Protein AF-A0A2R4MY70-F1 (afdb_monomer)

Sequence (128 aa):
MANSKYKKGTIPFIPNHLLTEVAVALFFIGIILFLSGLIPRELGEPANKLATPEHIKPEWYYLWMFEMLKLIPSKILGLLASGAVFVVLALIPWLDKSPYRRPSQRPVASAVMGLAVVAVIILTIMAW

Structure (mmCIF, N/CA/C/O backbone):
data_AF-A0A2R4MY70-F1
#
_entry.id   AF-A0A2R4MY70-F1
#
loop_
_atom_site.group_PDB
_atom_site.id
_atom_site.type_symbol
_atom_site.label_atom_id
_atom_site.label_alt_id
_atom_site.label_comp_id
_atom_site.label_asym_id
_atom_site.label_entity_id
_atom_site.label_seq_id
_atom_site.pdbx_PDB_ins_code
_atom_site.Cartn_x
_atom_site.Cartn_y
_atom_site.Cartn_z
_atom_site.occupancy
_atom_site.B_iso_or_equiv
_atom_site.auth_seq_id
_atom_site.auth_comp_id
_atom_site.auth_asym_id
_atom_site.auth_atom_id
_atom_site.pdbx_PDB_model_num
ATOM 1 N N . MET A 1 1 ? -16.612 10.619 43.815 1.00 43.78 1 MET A N 1
ATOM 2 C CA . MET A 1 1 ? -16.264 9.970 42.530 1.00 43.78 1 MET A CA 1
ATOM 3 C C . MET A 1 1 ? -16.184 11.059 41.472 1.00 43.78 1 MET A C 1
ATOM 5 O O . MET A 1 1 ? -17.196 11.692 41.207 1.00 43.78 1 MET A O 1
ATOM 9 N N . ALA A 1 2 ? -14.983 11.379 40.985 1.00 48.47 2 ALA A N 1
ATOM 10 C CA . ALA A 1 2 ? -14.772 12.520 40.096 1.00 48.47 2 ALA A CA 1
ATOM 11 C C . ALA A 1 2 ? -15.448 12.296 38.733 1.00 48.47 2 ALA A C 1
ATOM 13 O O . ALA A 1 2 ? -15.278 11.253 38.102 1.00 48.47 2 ALA A O 1
ATOM 14 N N . ASN A 1 3 ? -16.222 13.289 38.306 1.00 50.62 3 ASN A N 1
ATOM 15 C CA . ASN A 1 3 ? -16.942 13.321 37.041 1.00 50.62 3 ASN A CA 1
ATOM 16 C C . ASN A 1 3 ? -15.916 13.479 35.899 1.00 50.62 3 ASN A C 1
ATOM 18 O O . ASN A 1 3 ? -15.447 14.583 35.625 1.00 50.62 3 ASN A O 1
ATOM 22 N N . SER A 1 4 ? -15.483 12.372 35.284 1.00 68.19 4 SER A N 1
ATOM 23 C CA . SER A 1 4 ? -14.587 12.422 34.122 1.00 68.19 4 SER A CA 1
ATOM 24 C C . SER A 1 4 ? -15.334 13.043 32.945 1.00 68.19 4 SER A C 1
ATOM 26 O O . SER A 1 4 ? -16.319 12.483 32.470 1.00 68.19 4 SER A O 1
ATOM 28 N N . LYS A 1 5 ? -14.837 14.176 32.439 1.00 72.56 5 LYS A N 1
ATOM 29 C CA . LYS A 1 5 ? -15.390 14.896 31.276 1.00 72.56 5 LYS A CA 1
ATOM 30 C C . LYS A 1 5 ? -15.320 14.086 29.966 1.00 72.56 5 LYS A C 1
ATOM 32 O O . LYS A 1 5 ? -15.829 14.530 28.942 1.00 72.56 5 LYS A O 1
ATOM 37 N N . TYR A 1 6 ? -14.677 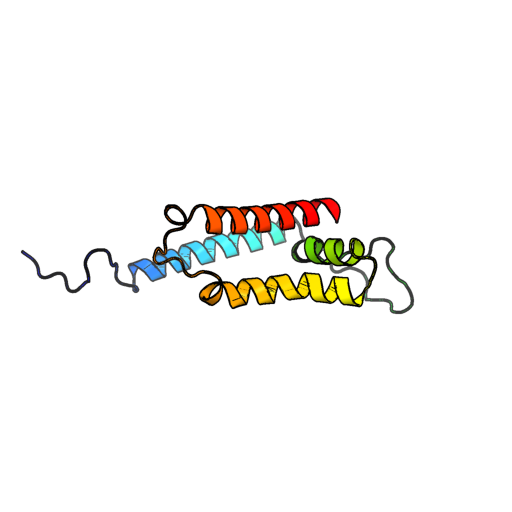12.918 29.989 1.00 72.00 6 TYR A N 1
ATOM 38 C CA . TYR A 1 6 ? -14.356 12.120 28.812 1.00 72.00 6 TYR A CA 1
ATOM 39 C C . TYR A 1 6 ? -15.114 10.798 28.787 1.00 72.00 6 TYR A C 1
ATOM 41 O O . TYR A 1 6 ? -15.279 10.123 29.808 1.00 72.00 6 TYR A O 1
ATOM 49 N N . LYS A 1 7 ? -15.524 10.399 27.578 1.00 81.25 7 LYS A N 1
ATOM 50 C CA . LYS A 1 7 ? -16.162 9.107 27.325 1.00 81.25 7 LYS A CA 1
ATOM 51 C C . LYS A 1 7 ? -15.216 7.984 27.757 1.00 81.25 7 LYS A C 1
ATOM 53 O O . LYS A 1 7 ? -14.017 8.025 27.477 1.00 81.25 7 LYS A O 1
ATOM 58 N N . LYS A 1 8 ? -15.755 6.967 28.430 1.00 82.75 8 LYS A N 1
ATOM 59 C CA . LYS A 1 8 ? -14.979 5.818 28.918 1.00 82.75 8 LYS A CA 1
ATOM 60 C C . LYS A 1 8 ? -14.181 5.190 27.762 1.00 82.75 8 LYS A C 1
ATOM 62 O O . LYS A 1 8 ? -14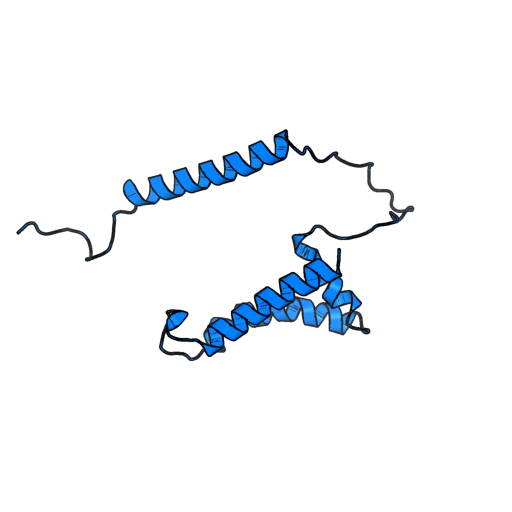.770 4.833 26.745 1.00 82.75 8 LYS A O 1
ATOM 67 N N . GLY A 1 9 ? -12.860 5.081 27.923 1.00 82.31 9 GLY A N 1
ATOM 68 C CA . GLY A 1 9 ? -11.946 4.539 26.906 1.00 82.31 9 GLY A CA 1
ATOM 69 C C . GLY A 1 9 ? -11.416 5.549 25.880 1.00 82.31 9 GLY A C 1
ATOM 70 O O . GLY A 1 9 ? -10.801 5.135 24.906 1.00 82.31 9 GLY A O 1
ATOM 71 N N . THR A 1 10 ? -11.645 6.851 26.073 1.00 85.50 10 THR A N 1
ATOM 72 C CA . THR A 1 10 ? -11.072 7.906 25.220 1.00 85.50 10 THR A CA 1
ATOM 73 C C . THR A 1 10 ? -9.997 8.694 25.962 1.00 85.50 10 THR A C 1
ATOM 75 O O . THR A 1 10 ? -10.081 8.874 27.177 1.00 85.50 10 THR A O 1
ATOM 78 N N . ILE A 1 11 ? -8.991 9.158 25.222 1.00 88.38 11 ILE A N 1
ATOM 79 C CA . ILE A 1 11 ? -7.977 10.105 25.695 1.00 88.38 11 ILE A CA 1
ATOM 80 C C . ILE A 1 11 ? -8.161 11.442 24.963 1.00 88.38 11 ILE A C 1
ATOM 82 O O . ILE A 1 11 ? -8.637 11.442 23.824 1.00 88.38 11 ILE A O 1
ATOM 86 N N . PRO A 1 12 ? -7.821 12.587 25.581 1.00 89.88 12 PRO A N 1
ATOM 87 C CA . PRO A 1 12 ? -7.877 13.871 24.894 1.00 89.88 12 PRO A CA 1
ATOM 88 C C . PRO A 1 12 ? -6.884 13.899 23.723 1.00 89.88 12 PRO A C 1
ATOM 90 O O . PRO A 1 12 ? -5.764 13.397 23.838 1.00 89.88 12 PRO A O 1
ATOM 93 N N . PHE A 1 13 ? -7.293 14.501 22.600 1.00 90.88 13 PHE A N 1
ATOM 94 C CA . PHE A 1 13 ? -6.437 14.616 21.415 1.00 90.88 13 PHE A CA 1
ATOM 95 C C . PHE A 1 13 ? -5.181 15.444 21.721 1.00 90.88 13 PHE A C 1
ATOM 97 O O . PHE A 1 13 ? -4.064 14.995 21.480 1.00 90.88 13 PHE A O 1
ATOM 104 N N . ILE A 1 14 ? -5.365 16.614 22.339 1.00 93.44 14 ILE A N 1
ATOM 105 C CA . ILE A 1 14 ? -4.280 17.472 22.822 1.00 93.44 14 ILE A CA 1
ATOM 106 C C . ILE A 1 14 ? -4.213 17.361 24.352 1.00 93.44 14 ILE A C 1
ATOM 108 O O . ILE A 1 14 ? -5.250 17.502 25.003 1.00 93.44 14 ILE A O 1
ATOM 112 N N . PRO A 1 15 ? -3.030 17.144 24.949 1.00 90.12 15 PRO A N 1
ATOM 113 C CA . PRO A 1 15 ? -1.736 16.939 24.290 1.00 90.12 15 PRO A CA 1
ATOM 114 C C . PRO A 1 15 ? -1.448 15.467 23.945 1.00 90.12 15 PRO A C 1
ATOM 116 O O . PRO A 1 15 ? -0.568 15.198 23.138 1.00 90.12 15 PRO A O 1
ATOM 119 N N . ASN A 1 16 ? -2.167 14.516 24.550 1.00 90.62 16 ASN A N 1
ATOM 120 C CA . ASN A 1 16 ? -1.741 13.115 24.616 1.00 90.62 16 ASN A CA 1
ATOM 121 C C . ASN A 1 16 ? -1.591 12.453 23.241 1.00 90.62 16 ASN A C 1
ATOM 123 O O . ASN A 1 16 ? -0.508 11.983 22.902 1.00 90.62 16 ASN A O 1
ATOM 127 N N . HIS A 1 17 ? -2.666 12.412 22.449 1.00 94.19 17 HIS A N 1
ATOM 128 C CA . HIS A 1 17 ? -2.627 11.735 21.153 1.00 94.19 17 HIS A CA 1
ATOM 129 C C . HIS A 1 17 ? -1.746 12.490 20.149 1.00 94.19 17 HIS A C 1
ATOM 131 O O . HIS A 1 17 ? -0.959 11.876 19.434 1.00 94.19 17 HIS A O 1
ATOM 137 N N . LEU A 1 18 ? -1.798 13.823 20.153 1.00 96.44 18 LEU A N 1
ATOM 138 C CA . LEU A 1 18 ? -0.970 14.650 19.279 1.00 96.44 18 LEU A CA 1
ATOM 139 C C . LEU A 1 18 ? 0.528 14.386 19.489 1.00 96.44 18 LEU A C 1
ATOM 141 O O . LEU A 1 18 ? 1.261 14.241 18.516 1.00 96.44 18 L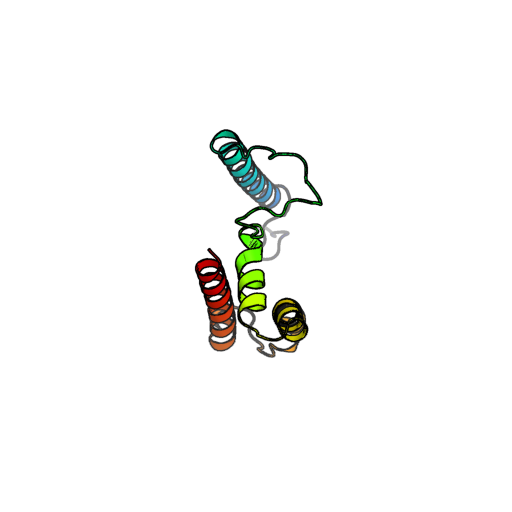EU A O 1
ATOM 145 N N . LEU A 1 19 ? 0.984 14.267 20.740 1.00 96.81 19 LEU A N 1
ATOM 146 C CA . LEU A 1 19 ? 2.384 13.950 21.038 1.00 96.81 19 LEU A CA 1
ATOM 147 C C . LEU A 1 19 ? 2.788 12.568 20.515 1.00 96.81 19 LEU A C 1
ATOM 149 O O . LEU A 1 19 ? 3.886 12.423 19.980 1.00 96.81 19 LEU A O 1
ATOM 153 N N . THR A 1 20 ? 1.907 11.566 20.625 1.00 95.88 20 THR A N 1
ATOM 154 C CA . THR A 1 20 ? 2.179 10.237 20.056 1.00 95.88 20 THR A CA 1
ATOM 155 C C . THR A 1 20 ? 2.287 10.276 18.532 1.00 95.88 20 THR A C 1
ATOM 157 O O . THR A 1 20 ? 3.219 9.695 17.986 1.00 95.88 20 THR A O 1
ATOM 160 N N . GLU A 1 21 ? 1.413 11.022 17.850 1.00 97.25 21 GLU A N 1
ATOM 161 C CA . GLU A 1 21 ? 1.457 11.171 16.388 1.00 97.25 21 GLU A CA 1
ATOM 162 C C . GLU A 1 21 ? 2.724 11.902 15.926 1.00 97.25 21 GLU A C 1
ATOM 164 O O . GLU A 1 21 ? 3.377 11.475 14.977 1.00 97.25 21 GLU A O 1
ATOM 169 N N . VAL A 1 22 ? 3.134 12.962 16.634 1.00 97.94 22 VAL A N 1
ATOM 170 C CA . VAL A 1 22 ? 4.385 13.684 16.341 1.00 97.94 22 VAL A CA 1
ATOM 171 C C . VAL A 1 22 ? 5.602 12.781 16.540 1.00 97.94 22 VAL A C 1
ATOM 173 O O . VAL A 1 22 ? 6.499 12.781 15.700 1.00 97.94 22 VAL A O 1
ATOM 176 N N . ALA A 1 23 ? 5.639 11.980 17.608 1.00 97.88 23 ALA A N 1
ATOM 177 C CA . ALA A 1 23 ? 6.733 11.039 17.839 1.00 97.88 23 ALA A CA 1
ATOM 178 C C . ALA A 1 23 ? 6.826 9.981 16.724 1.00 97.88 23 ALA A C 1
ATOM 180 O O . ALA A 1 23 ? 7.918 9.711 16.224 1.00 97.88 23 ALA A O 1
ATOM 181 N N . VAL A 1 24 ? 5.687 9.430 16.289 1.00 97.81 24 VAL A N 1
ATOM 182 C CA . VAL A 1 24 ? 5.618 8.481 15.166 1.00 97.81 24 VAL A CA 1
ATOM 183 C C . VAL A 1 24 ? 6.066 9.142 13.858 1.00 97.81 24 VAL A C 1
ATOM 185 O O . VAL A 1 24 ? 6.856 8.559 13.116 1.00 97.81 24 VAL A O 1
ATOM 188 N N . ALA A 1 25 ? 5.633 10.375 13.586 1.00 98.19 25 ALA A N 1
ATOM 189 C CA . ALA A 1 25 ? 6.048 11.116 12.398 1.00 98.19 25 ALA A CA 1
ATOM 190 C C . ALA A 1 25 ? 7.563 11.372 12.381 1.00 98.19 25 ALA A C 1
ATOM 192 O O . ALA A 1 25 ? 8.222 11.096 11.379 1.00 98.19 25 ALA A O 1
ATOM 193 N N . LEU A 1 26 ? 8.133 11.839 13.498 1.00 98.50 26 LEU A N 1
ATOM 194 C CA . LEU A 1 26 ? 9.575 12.064 13.630 1.00 98.50 26 LEU A CA 1
ATOM 195 C C . LEU A 1 26 ? 10.376 10.769 13.474 1.00 98.50 26 LEU A C 1
ATOM 197 O O . LEU A 1 26 ? 11.440 10.787 12.861 1.00 98.50 26 LEU A O 1
ATOM 201 N N . PHE A 1 27 ? 9.856 9.644 13.967 1.00 98.31 27 PHE A N 1
ATOM 202 C CA . PHE A 1 27 ? 10.470 8.335 13.772 1.00 98.31 27 PHE A CA 1
ATOM 203 C C . PHE A 1 27 ? 10.564 7.962 12.282 1.00 98.31 27 PHE A C 1
ATOM 205 O O . PHE A 1 27 ? 11.647 7.623 11.804 1.00 98.31 27 PHE A O 1
ATOM 212 N N . PHE A 1 28 ? 9.472 8.088 11.519 1.00 98.12 28 PHE A N 1
ATOM 213 C CA . PHE A 1 28 ? 9.487 7.790 10.081 1.00 98.12 28 PHE A CA 1
ATOM 214 C C . PHE A 1 28 ? 10.315 8.791 9.264 1.00 98.12 28 PHE A C 1
ATOM 216 O O . PHE A 1 28 ? 11.026 8.378 8.349 1.00 98.12 28 PHE A O 1
ATOM 223 N N . ILE A 1 29 ? 10.293 10.082 9.611 1.00 98.38 29 ILE A N 1
ATOM 224 C CA . ILE A 1 29 ? 11.185 11.085 9.007 1.00 98.38 29 ILE A CA 1
ATOM 225 C C . ILE A 1 29 ? 12.648 10.710 9.266 1.00 98.38 29 ILE A C 1
ATOM 227 O O . ILE A 1 29 ? 13.461 10.741 8.344 1.00 98.38 29 ILE A O 1
ATOM 231 N N . GLY A 1 30 ? 12.974 10.297 10.493 1.00 98.06 30 GLY A N 1
ATOM 232 C CA . GLY A 1 30 ? 14.300 9.807 10.854 1.00 98.06 30 GLY A CA 1
ATOM 233 C C . GLY A 1 30 ? 14.741 8.625 9.990 1.00 98.06 30 GLY A C 1
ATOM 234 O O . GLY A 1 30 ? 15.853 8.647 9.471 1.00 98.06 30 GLY A O 1
ATOM 235 N N . ILE A 1 31 ? 13.861 7.642 9.758 1.00 97.69 31 ILE A N 1
ATOM 236 C CA . ILE A 1 31 ? 14.135 6.506 8.859 1.00 97.69 31 ILE A CA 1
ATOM 237 C C . ILE A 1 31 ? 14.427 6.984 7.432 1.00 97.69 31 ILE A C 1
ATOM 239 O O . ILE A 1 31 ? 15.391 6.524 6.827 1.00 97.69 31 ILE A O 1
ATOM 243 N N . ILE A 1 32 ? 13.627 7.906 6.891 1.00 96.38 32 ILE A N 1
ATOM 244 C CA . ILE A 1 32 ? 13.814 8.414 5.523 1.00 96.38 32 ILE A CA 1
ATOM 245 C C . ILE A 1 32 ? 15.159 9.134 5.391 1.00 96.38 32 ILE A C 1
ATOM 247 O O . ILE A 1 32 ? 15.907 8.857 4.456 1.00 96.38 32 ILE A O 1
ATOM 251 N N . LEU A 1 33 ? 15.494 10.020 6.333 1.00 96.88 33 LEU A N 1
ATOM 252 C CA . LEU A 1 33 ? 16.773 10.737 6.332 1.00 96.88 33 LEU A CA 1
ATOM 253 C C . LEU A 1 33 ? 17.957 9.780 6.496 1.00 96.88 33 LEU A C 1
ATO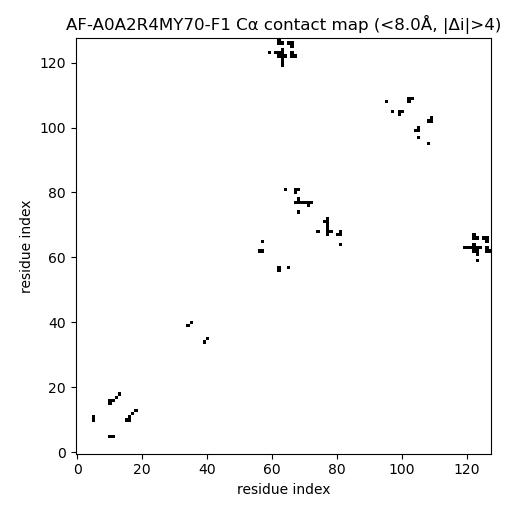M 255 O O . LEU A 1 33 ? 18.963 9.916 5.804 1.00 96.88 33 LEU A O 1
ATOM 259 N N . PHE A 1 34 ? 17.819 8.782 7.368 1.00 96.88 34 PHE A N 1
ATOM 260 C CA . PHE A 1 34 ? 18.831 7.755 7.583 1.00 96.88 34 PHE A CA 1
ATOM 261 C C . PHE A 1 34 ? 19.083 6.928 6.316 1.00 96.88 34 PHE A C 1
ATOM 263 O O . PHE A 1 34 ? 20.228 6.795 5.891 1.00 96.88 34 PHE A O 1
ATOM 270 N N . LEU A 1 35 ? 18.026 6.432 5.664 1.00 95.50 35 LEU A N 1
ATOM 271 C CA . LEU A 1 35 ? 18.139 5.691 4.405 1.00 95.50 35 LEU A CA 1
ATOM 272 C C . LEU A 1 35 ? 18.696 6.563 3.275 1.00 95.50 35 LEU A C 1
ATOM 274 O O . LEU A 1 35 ? 19.546 6.097 2.524 1.00 95.50 35 LEU A O 1
ATOM 278 N N . SER A 1 36 ? 18.274 7.828 3.187 1.00 93.62 36 SER A N 1
ATOM 279 C CA . SER A 1 36 ? 18.783 8.776 2.190 1.00 93.62 36 SER A CA 1
ATOM 280 C C . SER A 1 36 ? 20.273 9.072 2.363 1.00 93.62 36 SER A C 1
ATOM 282 O O . SER A 1 36 ? 20.948 9.332 1.370 1.00 93.62 36 SER A O 1
ATOM 284 N N . GLY A 1 37 ? 20.778 9.071 3.600 1.00 94.31 37 GLY A N 1
ATOM 285 C CA . GLY A 1 37 ? 22.198 9.261 3.891 1.00 94.31 37 GLY A CA 1
ATOM 286 C C . GLY A 1 37 ? 23.037 8.000 3.673 1.00 94.31 37 GLY A C 1
ATOM 287 O O . GLY A 1 37 ? 24.175 8.104 3.226 1.00 94.31 37 GLY A O 1
ATOM 288 N N . LEU A 1 38 ? 22.492 6.815 3.971 1.00 96.19 38 LEU A N 1
ATOM 289 C CA . LEU A 1 38 ? 23.205 5.542 3.812 1.00 96.19 38 LEU A CA 1
ATOM 290 C C . LEU A 1 38 ? 23.225 5.022 2.375 1.00 96.19 38 LEU A C 1
ATOM 292 O O . LEU A 1 38 ? 24.212 4.422 1.957 1.00 96.19 38 LEU A O 1
ATOM 296 N N . ILE A 1 39 ? 22.126 5.199 1.643 1.00 94.25 39 ILE A N 1
ATOM 297 C CA . ILE A 1 39 ? 21.945 4.688 0.283 1.00 94.25 39 ILE A CA 1
ATOM 298 C C . ILE A 1 39 ? 21.480 5.855 -0.600 1.00 94.25 39 ILE A C 1
ATOM 300 O O . ILE A 1 39 ? 20.316 5.899 -1.016 1.00 94.25 39 ILE A O 1
ATOM 304 N N . PRO A 1 40 ? 22.354 6.847 -0.860 1.00 89.81 40 PRO A N 1
ATOM 305 C CA . PRO A 1 40 ? 22.010 7.946 -1.745 1.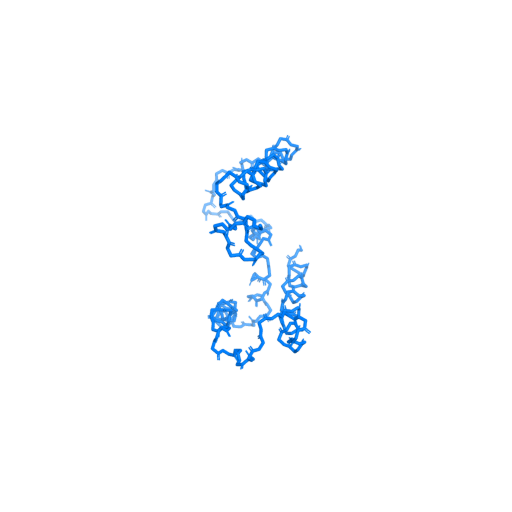00 89.81 40 PRO A CA 1
ATOM 306 C C . PRO A 1 40 ? 21.780 7.393 -3.153 1.00 89.81 40 PRO A C 1
ATOM 308 O O . PRO A 1 40 ? 22.628 6.698 -3.710 1.00 89.81 40 PRO A O 1
ATOM 311 N N . ARG A 1 41 ? 20.614 7.683 -3.734 1.00 84.50 41 ARG A N 1
ATOM 312 C CA . ARG A 1 41 ? 20.316 7.298 -5.114 1.00 84.50 41 ARG A CA 1
ATOM 313 C C . ARG A 1 41 ? 20.812 8.391 -6.050 1.00 84.50 41 ARG A C 1
ATOM 315 O O . ARG A 1 41 ? 20.429 9.548 -5.897 1.00 84.50 41 ARG A O 1
ATOM 322 N N . GLU A 1 42 ? 21.659 8.022 -7.002 1.00 83.94 42 GLU A N 1
ATOM 323 C CA . GLU A 1 42 ? 22.173 8.965 -7.992 1.00 83.94 42 GLU A CA 1
ATOM 324 C C . GLU A 1 42 ? 21.051 9.426 -8.933 1.00 83.94 42 GLU A C 1
ATOM 326 O O . GLU A 1 42 ? 20.195 8.642 -9.356 1.00 83.94 42 GLU A O 1
ATOM 331 N N . LEU A 1 43 ? 21.052 10.721 -9.255 1.00 80.06 43 LEU A N 1
ATOM 332 C CA . LEU A 1 43 ? 20.266 11.261 -10.359 1.00 80.06 43 LEU A CA 1
ATOM 333 C C . LEU A 1 43 ? 20.959 10.785 -11.641 1.00 80.06 43 LEU A C 1
ATOM 335 O O . LEU A 1 43 ? 22.041 11.267 -11.960 1.00 80.06 43 LEU A O 1
ATOM 339 N N . GLY A 1 44 ? 20.383 9.786 -12.310 1.00 78.19 44 GLY A N 1
ATOM 340 C CA . GLY A 1 44 ? 20.947 9.235 -13.544 1.00 78.19 44 GLY A CA 1
ATOM 341 C C . GLY A 1 44 ? 21.027 10.256 -14.684 1.00 78.19 44 GLY A C 1
ATOM 342 O O . GLY A 1 44 ? 20.580 11.398 -14.561 1.00 78.19 44 GLY A O 1
ATOM 343 N N . GLU A 1 45 ? 21.573 9.820 -15.819 1.00 85.25 45 GLU A N 1
ATOM 344 C CA . GLU A 1 45 ? 21.697 10.650 -17.021 1.00 85.25 45 GLU A CA 1
ATOM 345 C C . GLU A 1 45 ? 20.349 11.260 -17.459 1.00 85.25 45 GLU A C 1
ATOM 347 O O . GLU A 1 45 ? 19.297 10.617 -17.318 1.00 85.25 45 GLU A O 1
ATOM 352 N N . PRO A 1 46 ? 20.348 12.478 -18.036 1.00 87.69 46 PRO A N 1
ATOM 353 C CA . PRO A 1 46 ? 19.143 13.080 -18.587 1.00 87.69 46 PRO A CA 1
ATOM 354 C C . PRO A 1 46 ? 18.445 12.154 -19.589 1.00 87.69 46 PRO A C 1
ATOM 356 O O . PRO A 1 46 ? 19.078 11.477 -20.400 1.00 87.69 46 PRO A O 1
ATOM 359 N N . ALA A 1 47 ? 17.113 12.153 -19.563 1.00 88.62 47 ALA A N 1
ATOM 360 C CA . ALA A 1 47 ? 16.317 11.262 -20.397 1.00 88.62 47 ALA A CA 1
ATOM 361 C C . ALA A 1 47 ? 16.593 11.465 -21.901 1.00 88.62 47 ALA A C 1
ATOM 363 O O . ALA A 1 47 ? 16.405 12.557 -22.443 1.00 88.62 47 ALA A O 1
ATOM 364 N N . ASN A 1 48 ? 16.962 10.384 -22.593 1.00 91.12 48 ASN A N 1
ATOM 365 C CA . ASN A 1 48 ? 17.147 10.363 -24.042 1.00 91.12 48 ASN A CA 1
ATOM 366 C C . ASN A 1 48 ? 15.940 9.705 -24.729 1.00 91.12 48 ASN A C 1
ATOM 368 O O . ASN A 1 48 ? 15.648 8.537 -24.503 1.00 91.12 48 ASN A O 1
ATOM 372 N N . LYS A 1 49 ? 15.249 10.437 -25.611 1.00 90.19 49 LYS A N 1
ATOM 373 C CA . LYS A 1 49 ? 14.060 9.931 -26.326 1.00 90.19 49 LYS A CA 1
ATOM 374 C C . LYS A 1 49 ? 14.376 8.866 -27.382 1.00 90.19 49 LYS A C 1
ATOM 376 O O . LYS A 1 49 ? 13.476 8.134 -27.777 1.00 90.19 49 LYS A O 1
ATOM 381 N N . LEU A 1 50 ? 15.616 8.817 -27.873 1.00 93.31 50 LEU A N 1
ATOM 382 C CA . LEU A 1 50 ? 16.042 7.912 -28.947 1.00 93.31 50 LEU A CA 1
ATOM 383 C C . LEU A 1 50 ? 16.686 6.622 -28.420 1.00 93.31 50 LEU A C 1
ATOM 385 O O . LEU A 1 50 ? 16.917 5.704 -29.201 1.00 93.31 50 LEU A O 1
ATOM 389 N N . ALA A 1 51 ? 16.970 6.543 -27.118 1.00 86.81 51 ALA A N 1
ATOM 390 C CA . ALA A 1 51 ? 17.620 5.397 -26.496 1.00 86.81 51 ALA A CA 1
ATOM 391 C C . ALA A 1 51 ? 16.739 4.832 -25.375 1.00 86.81 51 ALA A C 1
ATOM 393 O O . ALA A 1 51 ? 16.427 5.527 -24.411 1.00 86.81 51 ALA A O 1
ATOM 394 N N . THR A 1 52 ? 16.344 3.563 -25.498 1.00 86.19 52 THR A N 1
ATOM 395 C CA . THR A 1 52 ? 15.617 2.853 -24.434 1.00 86.19 52 THR A CA 1
ATOM 396 C C . THR A 1 52 ? 16.627 2.109 -23.556 1.00 86.19 52 THR A C 1
ATOM 398 O O . THR A 1 52 ? 17.423 1.348 -24.105 1.00 86.19 52 THR A O 1
ATOM 401 N N . PRO A 1 53 ? 16.621 2.298 -22.223 1.00 85.25 53 PRO A N 1
ATOM 402 C CA . PRO A 1 53 ? 17.470 1.526 -21.319 1.00 85.25 53 PRO A CA 1
ATOM 403 C C . PRO A 1 53 ? 17.163 0.025 -21.379 1.00 85.25 53 PRO A C 1
ATOM 405 O O . PRO A 1 53 ? 16.008 -0.373 -21.527 1.00 85.25 53 PRO A O 1
ATOM 408 N N . GLU A 1 54 ? 18.187 -0.807 -21.201 1.00 80.75 54 GLU A N 1
ATOM 409 C CA . GLU A 1 54 ? 18.091 -2.269 -21.333 1.00 80.75 54 GLU A CA 1
ATOM 410 C C . GLU A 1 54 ? 17.202 -2.926 -20.255 1.00 80.75 54 GLU A C 1
ATOM 412 O O . GLU A 1 54 ? 16.509 -3.908 -20.517 1.00 80.75 54 GLU A O 1
ATOM 417 N N . HIS A 1 55 ? 17.142 -2.344 -19.052 1.00 80.75 55 HIS A N 1
ATOM 418 C CA . HIS A 1 55 ? 16.348 -2.845 -17.923 1.00 80.75 55 HIS A CA 1
ATOM 419 C C . HIS A 1 55 ? 15.258 -1.856 -17.495 1.00 80.75 55 HIS A C 1
ATOM 421 O O . HIS A 1 55 ? 15.252 -1.347 -16.375 1.00 80.75 55 HIS A O 1
ATOM 427 N N . ILE A 1 56 ? 14.315 -1.571 -18.395 1.00 86.44 56 ILE A N 1
ATOM 428 C CA . ILE A 1 56 ? 13.188 -0.682 -18.100 1.00 86.44 56 ILE A CA 1
ATOM 429 C C . ILE A 1 56 ? 12.138 -1.382 -17.217 1.00 86.44 56 ILE A C 1
ATOM 431 O O . ILE A 1 56 ? 11.309 -2.165 -17.679 1.00 86.44 56 ILE A O 1
ATOM 435 N N . LYS A 1 57 ? 12.176 -1.097 -15.914 1.00 88.56 57 LYS A N 1
ATOM 436 C CA . LYS A 1 57 ? 11.152 -1.493 -14.936 1.00 88.56 57 LYS A CA 1
ATOM 437 C C . LYS A 1 57 ? 10.708 -0.264 -14.140 1.00 88.56 57 LYS A C 1
ATOM 439 O O . LYS A 1 57 ? 11.506 0.657 -13.958 1.00 88.56 57 LYS A O 1
ATOM 444 N N . PRO A 1 58 ? 9.450 -0.213 -13.680 1.00 91.94 58 PRO A N 1
ATOM 445 C CA . PRO A 1 58 ? 9.028 0.841 -12.774 1.00 91.94 58 PRO A CA 1
ATOM 446 C C . PRO A 1 58 ? 9.612 0.616 -11.371 1.00 91.94 58 PRO A C 1
ATOM 448 O O . PRO A 1 58 ? 10.199 -0.425 -11.077 1.00 91.94 58 PRO A O 1
ATOM 451 N N . GLU A 1 59 ? 9.405 1.587 -10.484 1.00 91.56 59 GLU A N 1
ATOM 452 C CA . GLU A 1 59 ? 9.784 1.461 -9.077 1.00 91.56 59 GLU A CA 1
ATOM 453 C C . GLU A 1 59 ? 9.047 0.310 -8.373 1.00 91.56 59 GLU A C 1
ATOM 455 O O . GLU A 1 59 ? 7.955 -0.105 -8.771 1.00 91.56 59 GLU A O 1
ATOM 460 N N . TRP A 1 60 ? 9.643 -0.187 -7.287 1.00 92.31 60 TRP A N 1
ATOM 461 C CA . TRP A 1 60 ? 9.257 -1.431 -6.610 1.00 92.31 60 TRP A CA 1
ATOM 462 C C . TRP A 1 60 ? 7.771 -1.522 -6.226 1.00 92.31 60 TRP A C 1
ATOM 464 O O . TRP A 1 60 ? 7.174 -2.594 -6.302 1.00 92.31 60 TRP A O 1
ATOM 474 N N . TYR A 1 61 ? 7.143 -0.399 -5.873 1.00 93.31 61 TYR A N 1
ATOM 475 C CA . TYR A 1 61 ? 5.728 -0.329 -5.492 1.00 93.31 61 TYR A CA 1
ATOM 476 C C . TYR A 1 61 ? 4.750 -0.486 -6.674 1.00 93.31 61 TYR A C 1
ATOM 478 O O . TYR A 1 61 ? 3.557 -0.701 -6.455 1.00 93.31 61 TYR A O 1
ATOM 486 N N . TYR A 1 62 ? 5.238 -0.442 -7.917 1.00 94.50 62 TYR A N 1
ATOM 487 C CA . TYR A 1 62 ? 4.461 -0.688 -9.137 1.00 94.50 62 TYR A CA 1
ATOM 488 C C . TYR A 1 62 ? 4.720 -2.061 -9.773 1.00 94.50 62 TYR A C 1
ATOM 490 O O . TYR A 1 62 ? 4.047 -2.420 -10.742 1.00 94.50 62 TYR A O 1
ATOM 498 N N . LEU A 1 63 ? 5.668 -2.847 -9.255 1.00 95.31 63 LEU A N 1
ATOM 499 C CA . LEU A 1 63 ? 6.097 -4.095 -9.895 1.00 95.31 63 LEU A CA 1
ATOM 500 C C . LEU A 1 63 ? 4.973 -5.129 -10.019 1.00 95.31 63 LEU A C 1
ATOM 502 O O . LEU A 1 63 ? 4.853 -5.765 -11.061 1.00 95.31 63 LEU A O 1
ATOM 506 N N . TRP A 1 64 ? 4.091 -5.247 -9.026 1.00 95.19 64 TRP A N 1
ATOM 507 C CA . TRP A 1 64 ? 2.954 -6.168 -9.110 1.00 95.19 64 TRP A CA 1
ATOM 508 C C . TRP A 1 64 ? 1.978 -5.818 -10.248 1.00 95.19 64 TRP A C 1
ATOM 510 O O . TRP A 1 64 ? 1.440 -6.712 -10.900 1.00 95.19 64 TRP A O 1
ATOM 520 N N . MET A 1 65 ? 1.767 -4.523 -10.521 1.00 94.06 65 MET A N 1
ATOM 521 C CA . MET A 1 65 ? 0.921 -4.057 -11.628 1.00 94.06 65 MET A CA 1
ATOM 522 C C . MET A 1 65 ? 1.595 -4.313 -12.972 1.00 94.06 65 MET A C 1
ATOM 524 O O . MET A 1 65 ? 0.933 -4.675 -13.946 1.00 94.06 65 MET A O 1
ATOM 528 N N . PHE A 1 66 ? 2.913 -4.113 -13.019 1.00 93.56 66 PHE A N 1
ATOM 529 C CA . PHE A 1 66 ? 3.731 -4.399 -14.188 1.00 93.56 66 PHE A CA 1
ATOM 530 C C . PHE A 1 66 ? 3.709 -5.892 -14.532 1.00 93.56 66 PHE A C 1
ATOM 532 O O . PHE A 1 66 ? 3.533 -6.240 -15.698 1.00 93.56 66 PHE A O 1
ATOM 539 N N . GLU A 1 67 ? 3.808 -6.774 -13.534 1.00 94.75 67 GLU A N 1
ATOM 540 C CA . GLU A 1 67 ? 3.696 -8.221 -13.736 1.00 94.75 67 GLU A CA 1
ATOM 541 C C . GLU A 1 67 ? 2.312 -8.620 -14.242 1.00 94.75 67 GLU A C 1
ATOM 543 O O . GLU A 1 67 ? 2.198 -9.298 -15.259 1.00 94.75 67 GLU A O 1
ATOM 548 N N . MET A 1 68 ? 1.251 -8.121 -13.603 1.00 92.12 68 MET A N 1
ATOM 549 C CA . MET A 1 68 ? -0.133 -8.343 -14.039 1.00 92.12 68 MET A CA 1
ATOM 550 C C . MET A 1 68 ? -0.361 -7.956 -15.506 1.00 92.12 68 MET A C 1
ATOM 552 O O . MET A 1 68 ? -1.038 -8.677 -16.239 1.00 92.12 68 MET A O 1
ATOM 556 N N . LEU A 1 69 ? 0.230 -6.843 -15.956 1.00 92.19 69 LEU A N 1
ATOM 557 C CA . LEU A 1 69 ? 0.123 -6.387 -17.341 1.00 92.19 69 LEU A CA 1
ATOM 558 C C . LEU A 1 69 ? 0.841 -7.323 -18.329 1.00 92.19 69 LEU A C 1
ATOM 560 O O . LEU A 1 69 ? 0.363 -7.482 -19.450 1.00 92.19 69 LEU A O 1
ATOM 564 N N . LYS A 1 70 ? 1.964 -7.937 -17.930 1.00 90.38 70 LYS A N 1
ATOM 565 C CA . LYS A 1 70 ? 2.718 -8.903 -18.751 1.00 90.38 70 LYS A CA 1
ATOM 566 C C . LYS A 1 70 ? 2.057 -10.281 -18.794 1.00 90.38 70 LYS A C 1
ATOM 568 O O . LYS A 1 70 ? 2.110 -10.943 -19.826 1.00 90.38 70 LYS A O 1
ATOM 573 N N . LEU A 1 71 ? 1.441 -10.706 -17.691 1.00 92.88 71 LEU A N 1
ATOM 574 C CA . LEU A 1 71 ? 0.789 -12.013 -17.576 1.00 92.88 71 LEU A CA 1
ATOM 575 C C . LEU A 1 71 ? -0.462 -12.131 -18.458 1.00 92.88 71 LEU A C 1
ATOM 577 O O . LEU A 1 71 ? -0.800 -13.228 -18.899 1.00 92.88 71 LEU A O 1
ATOM 581 N N . ILE A 1 72 ? -1.159 -11.021 -18.719 1.00 93.38 72 ILE A N 1
ATOM 582 C CA . ILE A 1 72 ? -2.386 -11.007 -19.522 1.00 93.38 72 ILE A CA 1
ATOM 583 C C . ILE A 1 72 ? -2.035 -10.705 -20.993 1.00 93.38 72 ILE A C 1
ATOM 585 O O . ILE A 1 72 ? -1.606 -9.592 -21.294 1.00 93.38 72 ILE A O 1
ATOM 589 N N . PRO A 1 73 ? -2.288 -11.625 -21.950 1.00 90.75 73 PRO A N 1
ATOM 590 C CA . PRO A 1 73 ? -1.864 -11.458 -23.349 1.00 90.75 73 PRO A CA 1
ATOM 591 C C . PRO A 1 73 ? -2.445 -10.226 -24.064 1.00 90.75 73 PRO A C 1
ATOM 593 O O . PRO A 1 73 ? -1.872 -9.726 -25.030 1.00 90.75 73 PRO A O 1
ATOM 596 N N . SER A 1 74 ? -3.598 -9.726 -23.608 1.00 93.88 74 SER A N 1
ATOM 597 C CA . SER A 1 74 ? -4.229 -8.521 -24.149 1.00 93.88 74 SER A CA 1
ATOM 598 C C . SER A 1 74 ? -3.857 -7.290 -23.316 1.00 93.88 74 SER A C 1
ATOM 600 O O . SER A 1 74 ? -4.222 -7.203 -22.142 1.00 93.88 74 SER A O 1
ATOM 602 N N . LYS A 1 75 ? -3.287 -6.269 -23.968 1.00 88.75 75 LYS A N 1
ATOM 603 C CA . LYS A 1 75 ? -2.907 -4.992 -23.334 1.00 88.75 75 LYS A CA 1
ATOM 604 C C . LYS A 1 75 ? -4.066 -4.300 -22.605 1.00 88.75 75 LYS A C 1
ATOM 606 O O . LYS A 1 75 ? -3.886 -3.810 -21.496 1.00 88.75 75 LYS A O 1
ATOM 611 N N . ILE A 1 76 ? -5.255 -4.270 -23.217 1.00 94.00 76 ILE A N 1
ATOM 612 C CA . ILE A 1 76 ? -6.432 -3.590 -22.648 1.00 94.00 76 ILE A CA 1
ATOM 613 C C . ILE A 1 76 ? -6.936 -4.350 -21.420 1.00 94.00 76 ILE A C 1
ATOM 615 O O . ILE A 1 76 ? -7.125 -3.753 -20.367 1.00 94.00 76 ILE A O 1
ATOM 619 N N . LEU A 1 77 ? -7.101 -5.672 -21.528 1.00 93.50 77 LEU A N 1
ATOM 620 C CA . LEU A 1 77 ? -7.498 -6.507 -20.389 1.00 93.50 77 LEU A CA 1
ATOM 621 C C . LEU A 1 77 ? -6.491 -6.446 -19.235 1.00 93.50 77 LEU A C 1
ATOM 623 O O . LEU A 1 77 ? -6.918 -6.377 -18.090 1.00 93.50 77 LEU A O 1
ATOM 627 N N . GLY A 1 78 ? -5.184 -6.415 -19.514 1.00 92.69 78 GLY A N 1
ATOM 628 C CA . GLY A 1 78 ? -4.163 -6.265 -18.477 1.00 92.69 78 GLY A CA 1
ATOM 629 C C . GLY A 1 78 ? -4.264 -4.926 -17.745 1.00 92.69 78 GLY A C 1
ATOM 630 O O . GLY A 1 78 ? -4.260 -4.888 -16.517 1.00 92.69 78 GLY A O 1
ATOM 631 N N . LEU A 1 79 ? -4.457 -3.830 -18.486 1.00 92.25 79 LEU A N 1
ATOM 632 C CA . LEU A 1 79 ? -4.689 -2.508 -17.901 1.00 92.25 79 LEU A CA 1
ATOM 633 C C . LEU A 1 79 ? -5.961 -2.481 -17.038 1.00 92.25 79 LEU A C 1
ATOM 635 O O . LEU A 1 79 ? -5.936 -1.987 -15.910 1.00 92.25 79 LEU A O 1
ATOM 639 N N . LEU A 1 80 ? -7.064 -3.029 -17.555 1.00 95.06 80 LEU A N 1
ATOM 640 C CA . LEU A 1 80 ? -8.339 -3.084 -16.843 1.00 95.06 80 LEU A CA 1
ATOM 641 C C . LEU A 1 80 ? -8.258 -3.963 -15.592 1.00 95.06 80 LEU A C 1
ATOM 643 O O . LEU A 1 80 ? -8.801 -3.576 -14.564 1.00 95.06 80 LEU A O 1
ATOM 647 N N . ALA A 1 81 ? -7.563 -5.101 -15.644 1.00 92.94 81 ALA A N 1
ATOM 648 C CA . ALA A 1 81 ? -7.389 -5.993 -14.500 1.00 92.94 81 ALA A CA 1
ATOM 649 C C . ALA A 1 81 ? -6.616 -5.313 -13.361 1.00 92.94 81 ALA A C 1
ATOM 651 O O . ALA A 1 81 ? -7.056 -5.350 -12.212 1.00 92.94 81 ALA A O 1
ATOM 652 N N . SER A 1 82 ? -5.514 -4.629 -13.676 1.00 92.31 82 SER A N 1
ATOM 653 C CA . SER A 1 82 ? -4.742 -3.867 -12.689 1.00 92.31 82 SER A CA 1
ATOM 654 C C . SER A 1 82 ? -5.561 -2.717 -12.088 1.00 92.31 82 SER A C 1
ATOM 656 O O . SER A 1 82 ? -5.540 -2.507 -10.877 1.00 92.31 82 SER A O 1
ATOM 658 N N . GLY A 1 83 ? -6.335 -2.000 -12.911 1.00 92.81 83 GLY A N 1
ATOM 659 C CA . GLY A 1 83 ? -7.237 -0.939 -12.450 1.00 92.81 83 GLY A CA 1
ATOM 660 C C . GLY A 1 83 ? -8.411 -1.454 -11.609 1.00 92.81 83 GLY A C 1
ATOM 661 O O . GLY A 1 83 ? -8.807 -0.814 -10.632 1.00 92.81 83 GLY A O 1
ATOM 662 N N . ALA A 1 84 ? -8.939 -2.635 -11.939 1.00 93.81 84 ALA A N 1
ATOM 663 C CA . ALA A 1 84 ? -10.067 -3.246 -11.245 1.00 93.81 84 ALA A CA 1
ATOM 664 C C . ALA A 1 84 ? -9.763 -3.528 -9.770 1.00 93.81 84 ALA A C 1
ATOM 666 O O . ALA A 1 84 ? -10.679 -3.458 -8.956 1.00 93.81 84 ALA A O 1
ATOM 667 N N . VAL A 1 85 ? -8.500 -3.767 -9.396 1.00 93.88 85 VAL A N 1
ATOM 668 C CA . VAL A 1 85 ? -8.100 -3.933 -7.988 1.00 93.88 85 VAL A CA 1
ATOM 669 C C . VAL A 1 85 ? -8.506 -2.710 -7.162 1.00 93.88 85 VAL A C 1
ATOM 671 O O . VAL A 1 85 ? -9.142 -2.858 -6.121 1.00 93.88 85 VAL A O 1
ATOM 674 N N . PHE A 1 86 ? -8.233 -1.497 -7.647 1.00 94.94 86 PHE A N 1
ATOM 675 C CA . PHE A 1 86 ? -8.607 -0.262 -6.949 1.00 94.94 86 PHE A CA 1
ATOM 676 C C . PHE A 1 86 ? -10.121 -0.059 -6.895 1.00 94.94 86 PHE A C 1
ATOM 678 O O . PHE A 1 86 ? -10.647 0.366 -5.869 1.00 94.94 86 PHE A O 1
ATOM 685 N N . VAL A 1 87 ? -10.829 -0.403 -7.975 1.00 96.31 87 VAL A N 1
ATOM 686 C CA . VAL A 1 87 ? -12.297 -0.337 -8.018 1.00 96.31 87 VAL A CA 1
ATOM 687 C C . VAL A 1 87 ? -12.905 -1.297 -6.996 1.00 96.31 87 VAL A C 1
ATOM 689 O O . VAL A 1 87 ? -13.770 -0.901 -6.222 1.00 96.31 87 VAL A O 1
ATOM 692 N N . VAL A 1 88 ? -12.423 -2.540 -6.933 1.00 95.31 88 VAL A N 1
ATOM 693 C CA . VAL A 1 88 ? -12.881 -3.536 -5.956 1.00 95.31 88 VAL A CA 1
ATOM 694 C C . VAL A 1 88 ? -12.588 -3.074 -4.529 1.00 95.31 88 VAL A C 1
ATOM 696 O O . VAL A 1 88 ? -13.481 -3.152 -3.688 1.00 95.31 88 VAL A O 1
ATOM 699 N N . LEU A 1 89 ? -11.390 -2.537 -4.258 1.00 95.12 89 LEU A N 1
ATOM 700 C CA . LEU A 1 89 ? -11.041 -1.975 -2.948 1.00 95.12 89 LEU A CA 1
ATOM 701 C C . LEU A 1 89 ? -11.973 -0.821 -2.554 1.00 95.12 89 LEU A C 1
ATOM 703 O O . LEU A 1 89 ? -12.459 -0.782 -1.424 1.00 95.12 89 LEU A O 1
ATOM 707 N N . ALA A 1 90 ? -12.269 0.088 -3.485 1.00 96.56 90 ALA A N 1
ATOM 708 C CA . ALA A 1 90 ? -13.207 1.181 -3.255 1.00 96.56 90 ALA A CA 1
ATOM 709 C C . ALA A 1 90 ? -14.627 0.667 -2.980 1.00 96.56 90 ALA A C 1
ATOM 711 O O . ALA A 1 90 ? -15.335 1.245 -2.162 1.00 96.56 90 ALA A O 1
ATOM 712 N N . LEU A 1 91 ? -15.030 -0.439 -3.610 1.00 96.69 91 LEU A N 1
ATOM 713 C CA . LEU A 1 91 ? -16.347 -1.051 -3.440 1.00 96.69 91 LEU A CA 1
ATOM 714 C C . LEU A 1 91 ? -16.475 -1.940 -2.190 1.00 96.69 91 LEU A C 1
ATOM 716 O O . LEU A 1 91 ? -17.588 -2.386 -1.895 1.00 96.69 91 LEU A O 1
ATOM 720 N N . ILE A 1 92 ? -15.400 -2.166 -1.419 1.00 93.25 92 ILE A N 1
ATOM 721 C CA . ILE A 1 92 ? -15.429 -2.999 -0.201 1.00 93.25 92 ILE A CA 1
ATOM 722 C C . ILE A 1 92 ? -16.609 -2.659 0.724 1.00 93.25 92 ILE A C 1
ATOM 724 O O . ILE A 1 92 ? -17.309 -3.599 1.095 1.00 93.25 92 ILE A O 1
ATOM 728 N N . PRO A 1 93 ? -16.912 -1.385 1.063 1.00 91.44 93 PRO A N 1
ATOM 729 C CA . PRO A 1 93 ? -18.006 -1.058 1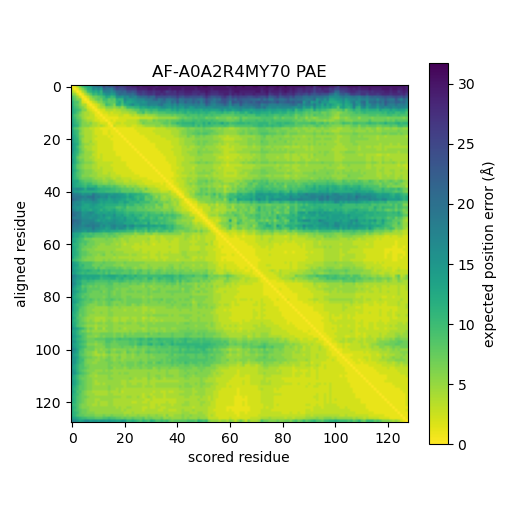.984 1.00 91.44 93 PRO A CA 1
ATOM 730 C C . PRO A 1 93 ? -19.392 -1.559 1.547 1.00 91.44 93 PRO A C 1
ATOM 732 O O . PRO A 1 93 ? -20.274 -1.706 2.387 1.00 91.44 93 PRO A O 1
ATOM 735 N N . TRP A 1 94 ? -19.594 -1.812 0.249 1.00 94.38 94 TRP A N 1
ATOM 736 C CA . TRP A 1 94 ? -20.851 -2.322 -0.312 1.00 94.38 94 TRP A CA 1
ATOM 737 C C . TRP A 1 94 ? -20.817 -3.828 -0.589 1.00 94.38 94 TRP A C 1
ATOM 739 O O . TRP A 1 94 ? -21.849 -4.498 -0.503 1.00 94.38 94 TRP A O 1
ATOM 749 N N . LEU A 1 95 ? -19.643 -4.365 -0.929 1.00 91.75 95 LEU A N 1
ATOM 750 C CA . LEU A 1 95 ? -19.435 -5.803 -1.134 1.00 91.75 95 LEU A CA 1
ATOM 751 C C . LEU A 1 95 ? -19.514 -6.571 0.189 1.00 91.75 95 LEU A C 1
ATOM 753 O O . LEU A 1 95 ? -19.996 -7.701 0.253 1.00 91.75 95 LEU A O 1
ATOM 757 N N . ASP A 1 96 ? -19.065 -5.933 1.257 1.00 92.12 96 ASP A N 1
ATOM 758 C CA . ASP A 1 96 ? -18.954 -6.508 2.574 1.00 92.12 96 ASP A CA 1
ATOM 759 C C . ASP A 1 96 ? -20.170 -6.201 3.451 1.00 92.12 96 ASP A C 1
ATOM 761 O O . ASP A 1 96 ? -20.272 -5.161 4.098 1.00 92.12 96 ASP A O 1
ATOM 765 N N . LYS A 1 97 ? -21.098 -7.154 3.501 1.00 90.44 97 LYS A N 1
ATOM 766 C CA . LYS A 1 97 ? -22.363 -7.017 4.240 1.00 90.44 97 LYS A CA 1
ATOM 767 C C . LYS A 1 97 ? -22.291 -7.510 5.687 1.00 90.44 97 LYS A C 1
ATOM 769 O O . LYS A 1 97 ? -23.325 -7.659 6.336 1.00 90.44 97 LYS A O 1
ATOM 774 N N . SER A 1 98 ? -21.096 -7.820 6.193 1.00 91.44 98 SER A N 1
ATOM 775 C CA . SER A 1 98 ? -20.937 -8.335 7.552 1.00 91.44 98 SER A CA 1
ATOM 776 C C . SER A 1 98 ? -21.386 -7.300 8.596 1.00 91.44 98 SER A C 1
ATOM 778 O O . SER A 1 98 ? -20.919 -6.162 8.558 1.00 91.44 98 SER A O 1
ATOM 780 N N . PRO A 1 99 ? -22.203 -7.685 9.596 1.00 92.25 99 PRO A N 1
ATOM 781 C CA . PRO A 1 99 ? -22.605 -6.779 10.675 1.00 92.25 99 PRO A CA 1
ATOM 782 C C . PRO A 1 99 ? -21.457 -6.486 11.656 1.00 92.25 99 PRO A C 1
ATOM 784 O O . PRO A 1 99 ? -21.481 -5.493 12.385 1.00 92.25 99 PRO A O 1
ATOM 787 N N . TYR A 1 100 ? -20.436 -7.346 11.688 1.00 93.69 100 TYR A N 1
ATOM 788 C CA . TYR A 1 100 ? -19.249 -7.175 12.519 1.00 93.69 100 TYR A CA 1
ATOM 789 C C . TYR A 1 100 ? -18.220 -6.289 11.816 1.00 93.69 100 TYR A C 1
ATOM 791 O O . TYR A 1 100 ? -18.114 -6.306 10.593 1.00 93.69 100 TYR A O 1
ATOM 799 N N . ARG A 1 101 ? -17.424 -5.545 12.596 1.00 89.81 101 ARG A N 1
ATOM 800 C CA . ARG A 1 101 ? -16.347 -4.669 12.085 1.00 89.81 101 ARG A CA 1
ATOM 801 C C . ARG A 1 101 ? -14.942 -5.224 12.302 1.00 89.81 101 ARG A C 1
ATOM 803 O O . ARG A 1 101 ? -14.033 -4.887 11.555 1.00 89.81 101 ARG A O 1
ATOM 810 N N . ARG A 1 102 ? -14.742 -6.040 13.340 1.00 93.38 102 ARG A N 1
ATOM 811 C CA . ARG A 1 102 ? -13.412 -6.545 13.708 1.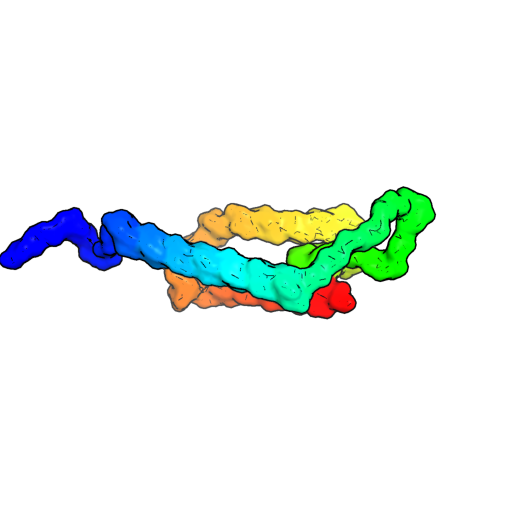00 93.38 102 ARG A CA 1
ATOM 812 C C . ARG A 1 102 ? -12.985 -7.659 12.742 1.00 93.38 102 ARG A C 1
ATOM 814 O O . ARG A 1 102 ? -13.779 -8.578 12.558 1.00 93.38 102 ARG A O 1
ATOM 821 N N . PRO A 1 103 ? -11.751 -7.651 12.202 1.00 92.12 103 PRO A N 1
ATOM 822 C CA . PRO A 1 103 ? -11.253 -8.718 11.324 1.00 92.12 103 PRO A CA 1
ATOM 823 C C . PRO A 1 103 ? -11.378 -10.125 11.931 1.00 92.12 103 PRO A C 1
ATOM 825 O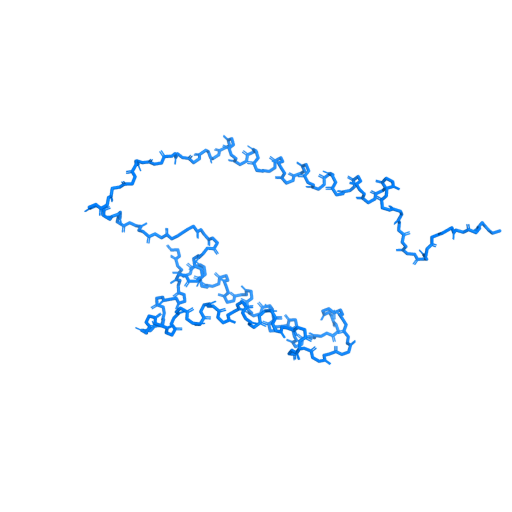 O . PRO A 1 103 ? -11.809 -11.061 11.267 1.00 92.12 103 PRO A O 1
ATOM 828 N N . SER A 1 104 ? -11.125 -10.263 13.237 1.00 94.12 104 SER A N 1
ATOM 829 C CA . SER A 1 104 ? -11.246 -11.541 13.955 1.00 94.12 104 SER A CA 1
ATOM 830 C C . SER A 1 104 ? -12.658 -12.136 13.963 1.00 94.12 104 SER A C 1
ATOM 832 O O . SER A 1 104 ? -12.816 -13.333 14.169 1.00 94.12 104 SER A O 1
ATOM 834 N N . GLN A 1 105 ? -13.688 -11.322 13.724 1.00 95.12 105 GLN A N 1
ATOM 835 C CA . GLN A 1 105 ? -15.086 -11.756 13.640 1.00 95.12 105 GLN A CA 1
ATOM 836 C C . GLN A 1 105 ? -15.533 -11.989 12.189 1.00 95.12 105 GLN A C 1
ATOM 838 O O . GLN A 1 105 ? -16.712 -12.216 11.931 1.00 95.12 105 GLN A O 1
ATOM 843 N N . ARG A 1 106 ? -14.610 -11.875 11.226 1.00 93.75 106 ARG A N 1
ATOM 844 C CA . ARG A 1 106 ? -14.890 -11.859 9.785 1.00 93.75 106 ARG A CA 1
ATOM 845 C C . ARG A 1 106 ? -13.863 -12.694 9.017 1.00 93.75 106 ARG A C 1
ATOM 847 O O . ARG A 1 106 ? -13.242 -12.193 8.077 1.00 93.75 106 ARG A O 1
ATOM 854 N N . PRO A 1 107 ? -13.685 -13.971 9.396 1.00 92.94 107 PRO A N 1
ATOM 855 C CA . PRO A 1 107 ? -12.566 -14.785 8.934 1.00 92.94 107 PRO A CA 1
ATOM 856 C C . PRO A 1 107 ? -12.501 -14.890 7.409 1.00 92.94 107 PRO A C 1
ATOM 858 O O . PRO A 1 107 ? -11.418 -14.803 6.848 1.00 92.94 107 PRO A O 1
ATOM 861 N N . VAL A 1 108 ? -13.648 -14.984 6.727 1.00 92.81 108 VAL A N 1
ATOM 862 C CA . VAL A 1 108 ? -13.701 -15.068 5.258 1.00 92.81 108 VAL A CA 1
ATOM 863 C C . VAL A 1 108 ? -13.185 -13.788 4.599 1.00 92.81 108 VAL A C 1
ATOM 865 O O . VAL A 1 108 ? -12.284 -13.847 3.772 1.00 92.81 108 VAL A O 1
ATOM 868 N N . ALA A 1 109 ? -13.704 -12.620 4.981 1.00 93.25 109 ALA A N 1
ATOM 869 C CA . ALA A 1 109 ? -13.277 -11.354 4.385 1.00 93.25 109 ALA A CA 1
ATOM 870 C C . ALA A 1 109 ? -11.810 -11.031 4.708 1.00 93.25 109 ALA A C 1
ATOM 872 O O . ALA A 1 109 ? -11.074 -10.550 3.850 1.00 93.25 109 ALA A O 1
ATOM 873 N N . SER A 1 110 ? -11.365 -11.337 5.931 1.00 94.25 110 SER A N 1
ATOM 874 C CA . SER A 1 110 ? -9.958 -11.199 6.317 1.00 94.25 110 SER A CA 1
ATOM 875 C C . SER A 1 110 ? -9.048 -12.157 5.548 1.00 94.25 110 SER A C 1
ATOM 877 O O . SER A 1 110 ? -7.971 -11.741 5.131 1.00 94.25 110 SER A O 1
ATOM 879 N N . ALA A 1 111 ? -9.483 -13.395 5.296 1.00 95.31 111 ALA A N 1
ATOM 880 C CA . ALA A 1 111 ? -8.740 -14.344 4.471 1.00 95.31 111 ALA A CA 1
ATOM 881 C C . ALA A 1 111 ? -8.649 -13.880 3.012 1.00 95.31 111 ALA A C 1
ATOM 883 O O . ALA A 1 111 ? -7.563 -13.903 2.447 1.00 95.31 111 ALA A O 1
ATOM 884 N N . VAL A 1 112 ? -9.745 -13.393 2.418 1.00 94.88 112 VAL A N 1
ATOM 885 C CA . VAL A 1 112 ? -9.744 -12.847 1.048 1.00 94.88 112 VAL A CA 1
ATOM 886 C C . VAL A 1 112 ? -8.798 -11.650 0.931 1.00 94.88 112 VAL A C 1
ATOM 888 O O . VAL A 1 112 ? -7.989 -11.604 0.008 1.00 94.88 112 VAL A O 1
ATOM 891 N N . MET A 1 113 ? -8.838 -10.715 1.886 1.00 94.75 113 MET A N 1
ATOM 892 C CA . MET A 1 113 ? -7.902 -9.586 1.904 1.00 94.75 113 MET A CA 1
ATOM 893 C C . MET A 1 113 ? -6.452 -10.058 2.085 1.00 94.75 113 MET A C 1
ATOM 895 O O . MET A 1 113 ? -5.554 -9.568 1.405 1.00 94.75 113 MET A O 1
ATOM 899 N N . GLY A 1 114 ? -6.216 -11.042 2.956 1.00 96.25 114 GLY A N 1
ATOM 900 C CA . GLY A 1 114 ? -4.899 -11.652 3.137 1.00 96.25 114 GLY A CA 1
ATOM 901 C C . GLY A 1 114 ? -4.376 -12.312 1.859 1.00 96.25 114 GLY A C 1
ATOM 902 O O . GLY A 1 114 ? -3.232 -12.080 1.481 1.00 96.25 114 GLY A O 1
ATOM 903 N N . LEU A 1 115 ? -5.220 -13.061 1.145 1.00 97.06 115 LEU A N 1
ATOM 904 C CA . LEU A 1 115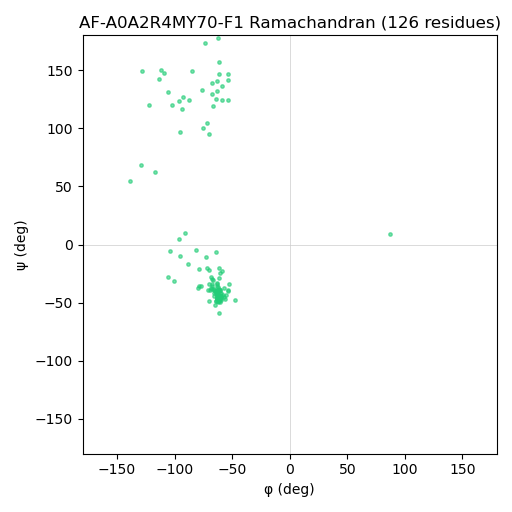 ? -4.882 -13.653 -0.151 1.00 97.06 115 LEU A CA 1
ATOM 905 C C . LEU A 1 115 ? -4.559 -12.584 -1.198 1.00 97.06 115 LEU A C 1
ATOM 907 O O . LEU A 1 115 ? -3.606 -12.756 -1.951 1.00 97.06 115 LEU A O 1
ATOM 911 N N . ALA A 1 116 ? -5.292 -11.467 -1.220 1.00 95.31 116 ALA A N 1
ATOM 912 C CA . ALA A 1 116 ? -4.988 -10.348 -2.110 1.00 95.31 116 ALA A CA 1
ATOM 913 C C . ALA A 1 116 ? -3.606 -9.738 -1.813 1.00 95.31 116 ALA A C 1
ATOM 915 O O . ALA A 1 116 ? -2.835 -9.486 -2.737 1.00 95.31 116 ALA A O 1
ATOM 916 N N . VAL A 1 117 ? -3.251 -9.566 -0.534 1.00 96.56 117 VAL A N 1
ATOM 917 C CA . VAL A 1 117 ? -1.914 -9.096 -0.126 1.00 96.56 117 VAL A CA 1
ATOM 918 C C . VAL A 1 117 ? -0.829 -10.092 -0.542 1.00 96.56 117 VAL A C 1
ATOM 920 O O . VAL A 1 117 ? 0.180 -9.691 -1.118 1.00 96.56 117 VAL A O 1
ATOM 923 N N . VAL A 1 118 ? -1.041 -11.389 -0.308 1.00 98.12 118 VAL A N 1
ATOM 924 C CA . VAL A 1 118 ? -0.102 -12.442 -0.728 1.00 98.12 118 VAL A CA 1
ATOM 925 C C . VAL A 1 118 ? 0.068 -12.447 -2.248 1.00 98.12 118 VAL A C 1
ATOM 927 O O . VAL A 1 118 ? 1.195 -12.530 -2.727 1.00 98.12 118 VAL A O 1
ATOM 930 N N . ALA A 1 119 ? -1.012 -12.280 -3.014 1.00 96.06 119 ALA A N 1
ATOM 931 C CA . ALA A 1 119 ? -0.947 -12.182 -4.468 1.00 96.06 119 ALA A CA 1
ATOM 932 C C . ALA A 1 119 ? -0.111 -10.975 -4.927 1.00 96.06 119 ALA A C 1
ATOM 934 O O . ALA A 1 119 ? 0.743 -11.134 -5.795 1.00 96.06 119 ALA A O 1
ATOM 935 N N . VAL A 1 120 ? -0.283 -9.796 -4.314 1.00 95.94 120 VAL A N 1
ATOM 936 C CA . VAL A 1 120 ? 0.542 -8.606 -4.602 1.00 95.94 120 VAL A CA 1
ATOM 937 C C . VAL A 1 120 ? 2.022 -8.870 -4.313 1.00 95.94 120 VAL A C 1
ATOM 939 O O . VAL A 1 120 ? 2.876 -8.494 -5.115 1.00 95.94 120 VAL A O 1
ATOM 942 N N . ILE A 1 121 ? 2.339 -9.549 -3.206 1.00 97.25 121 ILE A N 1
ATOM 943 C CA . ILE A 1 121 ? 3.720 -9.916 -2.861 1.00 97.25 121 ILE A CA 1
ATOM 944 C C . ILE A 1 121 ? 4.298 -10.877 -3.905 1.00 97.25 121 ILE A C 1
ATOM 946 O O . ILE A 1 121 ? 5.383 -10.623 -4.421 1.00 97.25 121 ILE A O 1
ATOM 950 N N . ILE A 1 122 ? 3.572 -11.940 -4.264 1.00 97.38 122 ILE A N 1
ATOM 951 C CA . ILE A 1 122 ? 4.014 -12.921 -5.266 1.00 97.38 122 ILE A CA 1
ATOM 952 C C . ILE A 1 122 ? 4.244 -12.240 -6.621 1.00 97.38 122 ILE A C 1
ATOM 954 O O . ILE A 1 122 ? 5.300 -12.417 -7.218 1.00 97.38 122 ILE A O 1
ATOM 958 N N . LEU A 1 123 ? 3.302 -11.412 -7.080 1.00 96.19 123 LEU A N 1
ATOM 959 C CA . LEU A 1 123 ? 3.432 -10.650 -8.326 1.00 96.19 123 LEU A CA 1
ATOM 960 C C . LEU A 1 123 ? 4.625 -9.691 -8.297 1.00 96.19 123 LEU A C 1
ATOM 962 O O . LEU A 1 123 ? 5.328 -9.563 -9.293 1.00 96.19 123 LEU A O 1
ATOM 966 N N . THR A 1 124 ? 4.881 -9.045 -7.157 1.00 96.75 124 THR A N 1
ATOM 967 C CA . THR A 1 124 ? 6.061 -8.187 -6.981 1.00 96.75 124 THR A CA 1
ATOM 968 C C . THR A 1 124 ? 7.341 -9.001 -7.138 1.00 96.75 124 THR A C 1
ATOM 970 O O . THR A 1 124 ? 8.213 -8.598 -7.897 1.00 96.75 124 THR A O 1
ATOM 973 N N . ILE A 1 125 ? 7.442 -10.154 -6.466 1.00 96.50 125 ILE A N 1
ATOM 974 C CA . ILE A 1 125 ? 8.620 -11.036 -6.514 1.00 96.50 125 ILE A CA 1
ATOM 975 C C . ILE A 1 125 ? 8.851 -11.586 -7.927 1.00 96.50 125 ILE A C 1
ATOM 977 O O . ILE A 1 125 ? 9.993 -11.652 -8.357 1.00 96.50 125 ILE A O 1
ATOM 981 N N . MET A 1 126 ? 7.795 -11.941 -8.662 1.00 95.50 126 MET A N 1
ATOM 982 C CA . MET A 1 126 ? 7.917 -12.422 -10.046 1.00 95.50 126 MET A CA 1
ATOM 983 C C . MET A 1 126 ? 8.370 -11.334 -11.031 1.00 95.50 126 MET A C 1
ATOM 985 O O . MET A 1 126 ? 8.978 -11.653 -12.049 1.00 95.50 126 MET A O 1
ATOM 989 N N . ALA A 1 127 ? 8.074 -10.062 -10.748 1.00 93.69 127 ALA A N 1
ATOM 990 C CA . ALA A 1 127 ? 8.492 -8.948 -11.597 1.00 93.69 127 ALA A CA 1
ATOM 991 C C . ALA A 1 127 ? 9.958 -8.534 -11.417 1.00 93.69 127 ALA A C 1
ATOM 993 O O . ALA A 1 127 ? 10.498 -7.869 -12.315 1.00 93.69 127 ALA A O 1
ATOM 994 N N . TRP A 1 128 ? 10.572 -8.870 -10.279 1.00 88.25 128 TRP A N 1
ATOM 995 C CA . TRP A 1 128 ? 11.997 -8.643 -10.016 1.00 88.25 128 TRP A CA 1
ATOM 996 C C . TRP A 1 128 ? 12.875 -9.467 -10.952 1.00 88.25 128 TRP A C 1
ATOM 998 O O . TRP A 1 128 ? 13.808 -8.845 -11.512 1.00 88.25 128 TRP A O 1
#

Foldseek 3Di:
DDDPPDDPPDDDCPPPVVVVVVVVVVVVVVVVVVCCVVPPDDPDDDDDPVDDDPDDDDDLLCQLLVLQCVVDPDNVVSNVVSVVVVVVVVCCVVVDPDPDDDCVVVVPVVVVVVVVVVSSVVSSVVSD

InterPro domains:
  IPR005798 Cytochrome b/b6, C-terminal [PF00032] (46-126)
  IPR005798 Cytochrome b/b6, C-terminal [PS51003] (3-128)
  IPR005870 Cytochrome b6/f complex, subunit IV [PIRSF000033] (12-127)
  IPR027387 Cytochrome b/b6-like domain superfamily [G3DSA:1.20.810.10] (1-128)
  IPR036150 Cytochrome b/b6, C-terminal domain superfamily [SSF81648] (8-127)

Nearest PDB structures (foldseek):
  1q90-assembly1_D  TM=9.341E-01  e=6.970E-07  Chlamydomonas reinhardtii
  7zxy-assembly1_B  TM=9.202E-01  e=4.817E-07  Synechocystis sp. PCC 6803
  6rqf-assembly1_B  TM=9.097E-01  e=8.384E-07  Spinacia oleracea
  1vf5-assembly1_O  TM=7.900E-01  e=5.518E-05  Mastigocladus laminosus
  2d2c-assembly1_O  TM=7.831E-01  e=9.603E-05  Mastigocladus laminosus

pLDDT: mean 91.15, std 8.66, range [43.78, 98.5]

Secondary structure (DSSP, 8-state):
----SS-TT---IIIIIHHHHHHHHHHHHHHHHHHHHHSPPP--SPPPTT---TT----GGGHHHHHHHHHSSSHHHHHHHHHHHHHHHHHHHHH---S--SGGG-HHHHHHHHHHHHHHHHHHHHH-

Mean predicted aligned error: 6.65 Å

Radius of gyration: 22.48 Å; Cα contacts (8 Å, |Δi|>4): 53; chains: 1; bounding box: 46×32×72 Å

Organism: Carboxydocella thermautotrophica (NCBI:txid178899)

Solvent-accessible surface area (backbone atoms only — not comparable to full-atom values): 7892 Å² total; per-residue (Å²): 133,85,83,69,95,58,62,91,95,61,76,57,55,76,65,61,49,50,52,53,53,50,52,53,51,52,50,55,50,49,50,51,54,51,47,50,69,75,59,66,78,78,85,70,80,81,89,55,93,90,58,82,70,94,81,82,69,74,61,78,93,46,23,29,52,54,31,48,35,68,74,33,92,45,67,66,59,13,52,50,55,55,52,42,52,57,53,51,61,72,42,38,82,74,74,53,80,65,92,63,85,54,58,92,75,34,61,66,64,44,47,52,53,48,51,52,53,50,48,45,51,51,31,29,62,72,49,107